Protein AF-A0A950C6I7-F1 (afdb_monomer_lite)

pLDDT: mean 88.73, std 6.65, range [66.88, 95.31]

Sequence (60 aa):
VAELAGMHGGAVATAAMVYFWARVVHAVAYTLAIPWLRTAGFTVGAVMYLWIGCEILRAV

Secondary structure (DSSP, 8-state):
-TGGGT---HHHHHHHHHHHHHHHHHHHHHHTT-HHHHHHHHHHHHHHHHHHHHHHHHH-

Foldseek 3Di:
DCVVLVNPDPLLVVLVVQLVVLVVQLVVCVVVVPVVSVVVSVVSNVVSVVVSVVVSVVSD

Radius of gyration: 13.17 Å; chains: 1; bounding box: 32×17×34 Å

Structure (mmCIF, N/CA/C/O backbone):
data_AF-A0A950C6I7-F1
#
_entry.id   AF-A0A950C6I7-F1
#
loop_
_atom_site.gr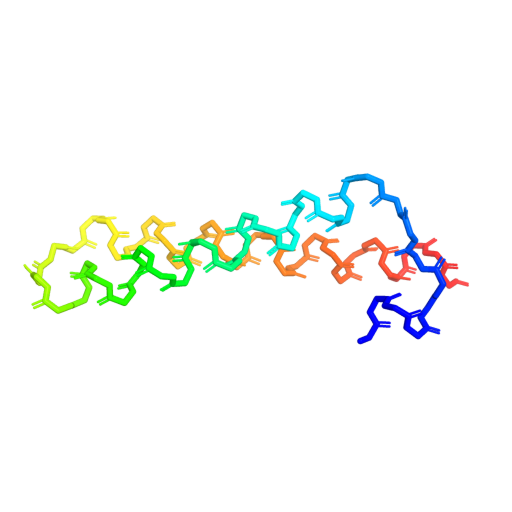oup_PDB
_atom_site.id
_atom_site.type_symbol
_atom_site.label_atom_id
_atom_site.label_alt_id
_atom_site.label_comp_id
_atom_site.label_asym_id
_atom_site.label_entity_id
_atom_site.label_seq_id
_atom_site.pdbx_PDB_ins_code
_atom_site.Cartn_x
_atom_site.Cartn_y
_atom_site.Cartn_z
_atom_site.occupancy
_atom_site.B_iso_or_equiv
_atom_site.auth_seq_id
_atom_site.auth_comp_id
_atom_site.auth_asym_id
_atom_site.auth_atom_id
_atom_site.pdbx_PDB_model_num
ATOM 1 N N . VAL A 1 1 ? 1.776 2.159 -15.694 1.00 66.88 1 VAL A N 1
ATOM 2 C CA . VAL A 1 1 ? 3.132 2.762 -15.649 1.00 66.88 1 VAL A CA 1
ATOM 3 C C . VAL A 1 1 ? 4.210 1.695 -15.778 1.00 66.88 1 VAL A C 1
ATOM 5 O O . VAL A 1 1 ? 4.948 1.779 -16.740 1.00 66.88 1 VAL A O 1
ATOM 8 N N . ALA A 1 2 ? 4.261 0.672 -14.912 1.00 75.50 2 ALA A N 1
ATOM 9 C CA . ALA A 1 2 ? 5.257 -0.409 -15.024 1.00 75.50 2 ALA A CA 1
ATOM 10 C C . ALA A 1 2 ? 5.256 -1.127 -16.395 1.00 75.50 2 ALA A C 1
ATOM 12 O O . ALA A 1 2 ? 6.316 -1.298 -16.983 1.00 75.50 2 ALA A O 1
ATOM 13 N N . GLU A 1 3 ? 4.073 -1.438 -16.941 1.00 80.75 3 GLU A N 1
ATOM 14 C CA . GLU A 1 3 ? 3.912 -2.009 -18.295 1.00 80.75 3 GLU A CA 1
ATOM 15 C C . GLU A 1 3 ? 4.540 -1.122 -19.386 1.00 80.75 3 GLU A C 1
ATOM 17 O O . GLU A 1 3 ? 5.266 -1.588 -20.255 1.00 80.75 3 GLU A O 1
ATOM 22 N N . LEU A 1 4 ? 4.312 0.195 -19.304 1.00 77.56 4 LEU A N 1
ATOM 23 C CA . LEU A 1 4 ? 4.841 1.171 -20.265 1.00 77.56 4 LEU A CA 1
ATOM 24 C C . LEU A 1 4 ? 6.362 1.340 -20.143 1.00 77.56 4 LEU A C 1
ATOM 26 O O . LEU A 1 4 ? 7.004 1.756 -21.100 1.00 77.56 4 LEU A O 1
ATOM 30 N N . ALA A 1 5 ? 6.929 1.018 -18.978 1.00 78.00 5 ALA A N 1
ATOM 31 C CA . ALA A 1 5 ? 8.367 1.004 -18.729 1.00 78.00 5 ALA A CA 1
ATOM 32 C C . ALA A 1 5 ? 9.035 -0.324 -19.148 1.00 78.00 5 ALA A C 1
ATOM 34 O O . ALA A 1 5 ? 10.219 -0.514 -18.885 1.00 78.00 5 ALA A O 1
ATOM 35 N N . GLY A 1 6 ? 8.296 -1.261 -19.763 1.00 75.00 6 GLY A N 1
ATOM 36 C CA . GLY A 1 6 ? 8.827 -2.554 -20.214 1.00 75.00 6 GLY A CA 1
ATOM 37 C C . GLY A 1 6 ? 9.224 -3.506 -19.078 1.00 75.00 6 GLY A C 1
ATOM 38 O O . GLY A 1 6 ? 9.995 -4.443 -19.287 1.00 75.00 6 GLY A O 1
ATOM 39 N N . MET A 1 7 ? 8.740 -3.267 -17.854 1.00 76.88 7 MET A N 1
ATOM 40 C CA . MET A 1 7 ? 9.127 -4.051 -16.684 1.00 76.88 7 MET A CA 1
ATOM 41 C C . MET A 1 7 ? 8.239 -5.280 -16.506 1.00 76.88 7 MET A C 1
ATOM 43 O O . MET A 1 7 ? 7.178 -5.217 -15.890 1.00 76.88 7 MET A O 1
ATOM 47 N N . HIS A 1 8 ? 8.708 -6.417 -17.023 1.00 72.25 8 HIS A N 1
ATOM 48 C CA . HIS A 1 8 ? 7.974 -7.692 -17.025 1.00 72.25 8 HIS A CA 1
ATOM 49 C C . HIS A 1 8 ? 8.543 -8.706 -16.011 1.00 72.25 8 HIS A C 1
ATOM 51 O O . HIS A 1 8 ? 8.434 -9.920 -16.184 1.00 72.25 8 HIS A O 1
ATOM 57 N N . GLY A 1 9 ? 9.208 -8.222 -14.958 1.00 81.06 9 GLY A N 1
ATOM 58 C CA . GLY A 1 9 ? 9.853 -9.074 -13.961 1.00 81.06 9 GLY A CA 1
ATOM 59 C C . GLY A 1 9 ? 8.845 -9.796 -13.063 1.00 81.06 9 GLY A C 1
ATOM 60 O O . GLY A 1 9 ? 7.879 -9.196 -12.591 1.00 81.06 9 GLY A O 1
ATOM 61 N N . GLY A 1 10 ? 9.116 -11.066 -12.741 1.00 85.94 10 GLY A N 1
ATOM 62 C CA . GLY A 1 10 ? 8.281 -11.848 -11.817 1.00 85.94 10 GLY A CA 1
ATOM 63 C C . GLY A 1 10 ? 8.091 -11.174 -10.451 1.00 85.94 10 GLY A C 1
ATOM 64 O O . GLY A 1 10 ? 7.015 -11.264 -9.872 1.00 85.94 10 GLY A O 1
ATOM 65 N N . ALA A 1 11 ? 9.089 -10.420 -9.977 1.00 87.00 11 ALA A N 1
ATOM 66 C CA . ALA A 1 11 ? 9.000 -9.635 -8.744 1.00 87.00 11 ALA A CA 1
ATOM 67 C C . ALA A 1 11 ? 8.012 -8.452 -8.836 1.00 87.00 11 ALA A C 1
ATOM 69 O O . ALA A 1 11 ? 7.310 -8.157 -7.874 1.00 87.00 11 ALA A O 1
ATOM 70 N N . VAL A 1 12 ? 7.915 -7.790 -9.995 1.00 89.62 12 VAL A N 1
ATOM 71 C CA . VAL A 1 12 ? 6.957 -6.689 -10.212 1.00 89.62 12 VAL A CA 1
ATOM 72 C C . VAL A 1 12 ? 5.533 -7.241 -10.270 1.00 89.62 12 VAL A C 1
ATOM 74 O O . VAL A 1 12 ? 4.622 -6.666 -9.675 1.00 89.62 12 VAL A O 1
ATOM 77 N N . ALA A 1 13 ? 5.348 -8.393 -10.920 1.00 90.25 13 ALA A N 1
ATOM 78 C CA . ALA A 1 13 ? 4.062 -9.078 -10.976 1.00 90.25 13 ALA A CA 1
ATOM 79 C C . ALA A 1 13 ? 3.583 -9.515 -9.579 1.00 90.25 13 ALA A C 1
ATOM 81 O O . ALA A 1 13 ? 2.432 -9.268 -9.215 1.00 90.25 13 ALA A O 1
ATOM 82 N N . THR A 1 14 ? 4.459 -10.107 -8.759 1.00 91.50 14 THR A N 1
ATOM 83 C CA . THR A 1 14 ? 4.103 -10.493 -7.384 1.00 91.50 14 THR A CA 1
ATOM 84 C C . THR A 1 14 ? 3.834 -9.276 -6.503 1.00 91.50 14 THR A C 1
ATOM 86 O O . THR A 1 14 ? 2.840 -9.271 -5.777 1.00 91.50 14 THR A O 1
ATOM 89 N N . ALA A 1 15 ? 4.638 -8.213 -6.605 1.00 91.38 15 ALA A N 1
ATOM 90 C CA . ALA A 1 15 ? 4.408 -6.964 -5.882 1.00 91.38 15 ALA A CA 1
ATOM 91 C C . ALA A 1 15 ? 3.055 -6.324 -6.244 1.00 91.38 15 ALA A C 1
ATOM 93 O O . ALA A 1 15 ? 2.320 -5.884 -5.357 1.00 91.38 15 ALA A O 1
ATOM 94 N N . ALA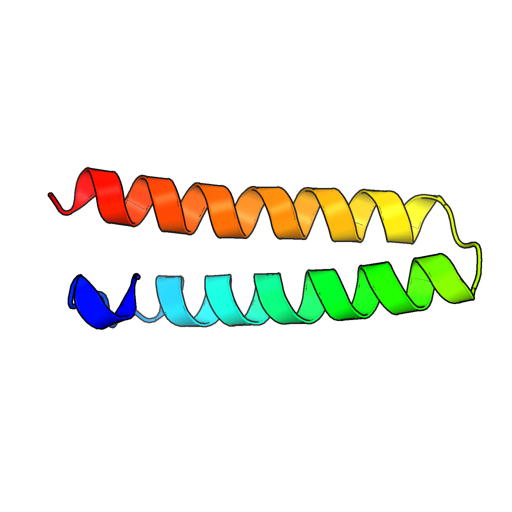 A 1 16 ? 2.680 -6.330 -7.528 1.00 91.81 16 ALA A N 1
ATOM 95 C CA . ALA A 1 16 ? 1.387 -5.830 -7.994 1.00 91.81 16 ALA A CA 1
ATOM 96 C C . ALA A 1 16 ? 0.213 -6.667 -7.457 1.00 91.81 16 ALA A C 1
ATOM 98 O O . ALA A 1 16 ? -0.795 -6.107 -7.017 1.00 91.81 16 ALA A O 1
ATOM 99 N N . MET A 1 17 ? 0.354 -7.996 -7.422 1.00 94.25 17 MET A N 1
ATOM 100 C CA . MET A 1 17 ? -0.651 -8.891 -6.840 1.00 94.25 17 MET A CA 1
ATOM 101 C C . MET A 1 17 ? -0.817 -8.661 -5.335 1.00 94.25 17 MET A C 1
ATOM 103 O O . MET A 1 17 ? -1.942 -8.548 -4.846 1.00 94.25 17 MET A O 1
ATOM 107 N N . VAL A 1 18 ? 0.286 -8.537 -4.592 1.00 94.62 18 VAL A N 1
ATOM 108 C CA . VAL A 1 18 ? 0.249 -8.242 -3.150 1.00 94.62 18 VAL A CA 1
ATOM 109 C C . VAL A 1 18 ? -0.377 -6.873 -2.894 1.00 94.62 18 VAL A C 1
ATOM 111 O O . VAL A 1 18 ? -1.220 -6.753 -2.007 1.00 94.62 18 VAL A O 1
ATOM 114 N N . TYR A 1 19 ? -0.032 -5.853 -3.687 1.00 93.88 19 TYR A N 1
ATOM 115 C CA . TYR A 1 19 ? -0.663 -4.534 -3.611 1.00 93.88 19 TYR A CA 1
ATOM 116 C C . TYR A 1 19 ? -2.184 -4.618 -3.790 1.00 93.88 19 TYR A C 1
ATOM 118 O O . TYR A 1 19 ? -2.931 -4.054 -2.987 1.00 93.88 19 TYR A O 1
ATOM 126 N N . PHE A 1 20 ? -2.641 -5.349 -4.811 1.00 94.69 20 PHE A N 1
ATOM 127 C CA . PHE A 1 20 ? -4.063 -5.548 -5.078 1.00 94.69 20 PHE A CA 1
ATOM 128 C C . PHE A 1 20 ? -4.776 -6.172 -3.874 1.00 94.69 20 PHE A C 1
ATOM 130 O O . PHE A 1 20 ? -5.728 -5.594 -3.343 1.00 94.69 20 PHE A O 1
ATOM 137 N N . TRP A 1 21 ? -4.275 -7.303 -3.375 1.00 94.75 21 TRP A N 1
ATOM 138 C CA . TRP A 1 21 ? -4.891 -7.987 -2.240 1.00 94.75 21 TRP A CA 1
ATOM 139 C C . TRP A 1 21 ? -4.808 -7.187 -0.938 1.00 94.75 21 TRP A C 1
ATOM 141 O O . TRP A 1 21 ? -5.761 -7.200 -0.162 1.00 94.75 21 TRP A O 1
ATOM 151 N N . ALA A 1 22 ? -3.741 -6.417 -0.713 1.00 94.19 22 ALA A N 1
ATOM 152 C CA . ALA A 1 22 ? -3.639 -5.524 0.439 1.00 94.19 22 ALA A CA 1
ATOM 153 C C . ALA A 1 22 ? -4.763 -4.470 0.454 1.00 94.19 22 ALA A C 1
ATOM 155 O O . ALA A 1 22 ? -5.313 -4.172 1.517 1.00 94.19 22 ALA A O 1
ATOM 156 N N . ARG A 1 23 ? -5.173 -3.949 -0.714 1.00 92.81 23 ARG A N 1
ATOM 157 C CA . ARG A 1 23 ? -6.327 -3.038 -0.830 1.00 92.81 23 ARG A CA 1
ATOM 158 C C . ARG A 1 23 ? -7.654 -3.741 -0.568 1.00 92.81 23 ARG A C 1
ATOM 160 O O . ARG A 1 23 ? -8.493 -3.170 0.126 1.00 92.81 23 ARG A O 1
ATOM 167 N N . VAL A 1 24 ? -7.822 -4.970 -1.056 1.00 95.31 24 VAL A N 1
ATOM 168 C CA . VAL A 1 24 ? -9.017 -5.784 -0.775 1.00 95.31 24 VAL A CA 1
ATOM 169 C C . VAL A 1 24 ? -9.142 -6.049 0.728 1.00 95.31 24 VAL A C 1
ATOM 171 O O . VAL A 1 24 ? -10.184 -5.763 1.315 1.00 95.31 24 VAL A O 1
ATOM 174 N N . VAL A 1 25 ? -8.067 -6.502 1.382 1.00 93.94 25 VAL A N 1
ATOM 175 C CA . VAL A 1 25 ? -8.042 -6.732 2.836 1.00 93.94 25 VAL A CA 1
ATOM 176 C C . VAL A 1 25 ? -8.309 -5.438 3.601 1.00 93.94 25 VAL A C 1
ATOM 178 O O . VAL A 1 25 ? -9.093 -5.446 4.546 1.00 93.94 25 VAL A O 1
ATOM 181 N N . HIS A 1 26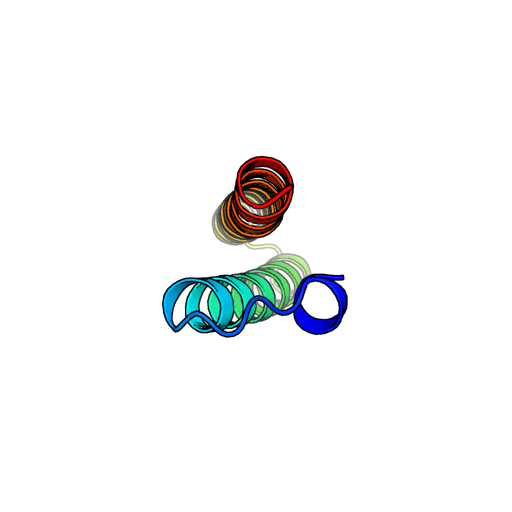 ? -7.713 -4.316 3.189 1.00 91.94 26 HIS A N 1
ATOM 182 C CA . HIS A 1 26 ? -7.964 -3.021 3.817 1.00 91.94 26 HIS A CA 1
ATOM 183 C C . HIS A 1 26 ? -9.438 -2.608 3.716 1.00 91.94 26 HIS A C 1
ATOM 185 O O . HIS A 1 26 ? -10.004 -2.166 4.713 1.00 91.94 26 HIS A O 1
ATOM 191 N N . ALA A 1 27 ? -10.066 -2.779 2.547 1.00 93.56 27 ALA A N 1
ATOM 192 C CA . ALA A 1 27 ? -11.479 -2.469 2.342 1.00 93.56 27 ALA A CA 1
ATOM 193 C C . ALA A 1 27 ? -12.381 -3.344 3.227 1.00 93.56 27 ALA A C 1
ATOM 195 O O . ALA A 1 27 ? -13.229 -2.819 3.945 1.00 93.56 27 ALA A O 1
ATOM 196 N N . VAL A 1 28 ? -12.144 -4.659 3.259 1.00 94.31 28 VAL A N 1
ATOM 197 C CA . VAL A 1 28 ? -12.897 -5.591 4.115 1.00 94.31 28 VAL A CA 1
ATOM 198 C C . VAL A 1 28 ? -12.709 -5.248 5.598 1.00 94.31 28 VAL A C 1
ATOM 200 O O . VAL A 1 28 ? -13.681 -5.132 6.344 1.00 94.31 28 VAL A O 1
ATOM 203 N N . ALA A 1 29 ? -11.477 -4.994 6.036 1.00 93.12 29 ALA A N 1
ATOM 204 C CA . ALA A 1 29 ? -11.183 -4.604 7.413 1.00 93.12 29 ALA A CA 1
ATOM 205 C C . ALA A 1 29 ? -11.820 -3.263 7.800 1.00 93.12 29 ALA A C 1
ATOM 207 O O . ALA A 1 29 ? -12.238 -3.090 8.946 1.00 93.12 29 ALA A O 1
ATOM 208 N N . TYR A 1 30 ? -11.920 -2.327 6.851 1.00 90.88 30 TYR A N 1
ATOM 209 C CA . TYR A 1 30 ? -12.633 -1.069 7.037 1.00 90.88 30 TYR A CA 1
ATOM 210 C C . TYR A 1 30 ? -14.132 -1.314 7.249 1.00 90.88 30 TYR A C 1
ATOM 212 O O . TYR A 1 30 ? -1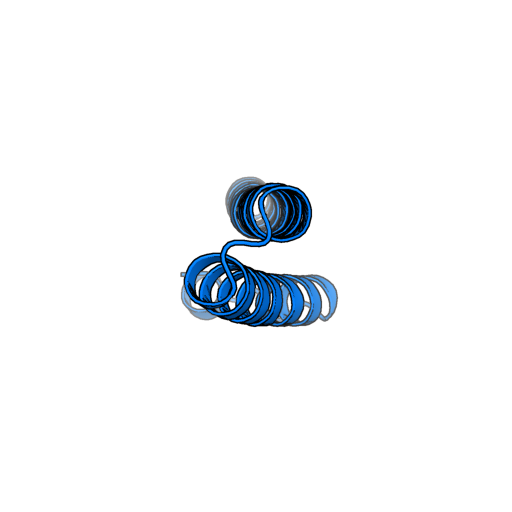4.701 -0.758 8.184 1.00 90.88 30 TYR A O 1
ATOM 220 N N . THR A 1 31 ? -14.752 -2.195 6.453 1.00 92.00 31 THR A N 1
ATOM 221 C CA . THR A 1 31 ? -16.180 -2.536 6.605 1.00 92.00 31 THR A CA 1
ATOM 222 C C . THR A 1 31 ? -16.494 -3.284 7.900 1.00 92.00 31 THR A C 1
ATOM 224 O O . THR A 1 31 ? -17.539 -3.055 8.496 1.00 92.00 31 THR A O 1
ATOM 227 N N . LEU A 1 32 ? -15.578 -4.135 8.369 1.00 92.06 32 LEU A N 1
ATOM 228 C CA . LEU A 1 32 ? -15.734 -4.910 9.604 1.00 92.06 32 LEU A CA 1
ATOM 229 C C . LEU A 1 32 ? -15.242 -4.160 10.854 1.00 92.06 32 LEU A C 1
ATOM 231 O O . LEU A 1 32 ? -15.228 -4.730 11.941 1.00 92.06 32 LEU A O 1
ATOM 235 N N . ALA A 1 33 ? -14.810 -2.902 10.705 1.00 90.69 33 ALA A N 1
ATOM 236 C CA . ALA A 1 33 ? -14.250 -2.078 11.774 1.00 90.69 33 ALA A CA 1
ATOM 237 C C . ALA A 1 33 ? -13.099 -2.755 12.552 1.00 90.69 33 ALA A C 1
ATOM 239 O O . ALA A 1 33 ? -12.966 -2.559 13.757 1.00 90.69 33 ALA A O 1
ATOM 240 N N . ILE A 1 34 ? -12.236 -3.522 11.868 1.00 92.12 34 ILE A N 1
ATOM 241 C CA . ILE A 1 34 ? -11.065 -4.187 12.467 1.00 92.12 34 ILE A CA 1
ATOM 242 C C . ILE A 1 34 ? -9.841 -3.261 12.327 1.00 92.12 34 ILE A C 1
ATOM 244 O O . ILE A 1 34 ? -9.219 -3.212 11.258 1.00 92.12 34 ILE A O 1
ATOM 248 N N . PRO A 1 35 ? -9.448 -2.513 13.379 1.00 85.62 35 PRO A N 1
ATOM 249 C CA . PRO A 1 35 ? -8.487 -1.417 13.246 1.00 85.62 35 PRO A CA 1
ATOM 250 C C . PRO A 1 35 ? -7.07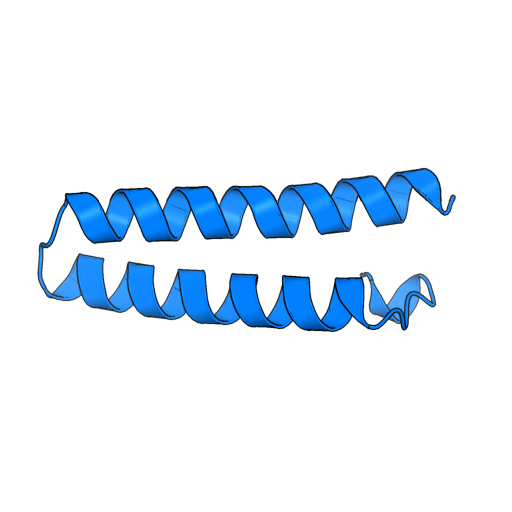3 -1.886 12.876 1.00 85.62 35 PRO A C 1
ATOM 252 O O . PRO A 1 35 ? -6.410 -1.222 12.081 1.00 85.62 35 PRO A O 1
ATOM 255 N N . TRP A 1 36 ? -6.630 -3.035 13.393 1.00 87.75 36 TRP A N 1
ATOM 256 C CA . TRP A 1 36 ? -5.282 -3.569 13.159 1.00 87.75 36 TRP A CA 1
ATOM 257 C C . TRP A 1 36 ? -5.083 -4.112 11.740 1.00 87.75 36 TRP A C 1
ATOM 259 O O . TRP A 1 36 ? -4.057 -3.864 11.112 1.00 87.75 36 TRP A O 1
ATOM 269 N N . LEU A 1 37 ? -6.080 -4.813 11.190 1.00 88.62 37 LEU A N 1
ATOM 270 C CA . LEU A 1 37 ? -6.008 -5.300 9.807 1.00 88.62 37 LEU A CA 1
ATOM 271 C C . LEU A 1 37 ? -6.042 -4.142 8.807 1.00 88.62 37 LEU A C 1
ATOM 273 O O . LEU A 1 37 ? -5.383 -4.195 7.771 1.00 88.62 37 LEU A O 1
ATOM 277 N N . ARG A 1 38 ? -6.777 -3.073 9.129 1.00 88.69 38 ARG A N 1
ATOM 278 C CA . ARG A 1 38 ? -6.813 -1.863 8.310 1.00 88.69 38 ARG A CA 1
ATOM 279 C C . ARG A 1 38 ? -5.429 -1.220 8.220 1.00 88.69 38 ARG A C 1
ATOM 281 O O . ARG A 1 38 ? -4.985 -0.899 7.118 1.00 88.69 38 ARG A O 1
ATOM 288 N N . THR A 1 39 ? -4.736 -1.040 9.346 1.00 91.50 39 THR A N 1
ATOM 289 C CA . THR A 1 39 ? -3.392 -0.443 9.335 1.00 91.50 39 THR A CA 1
ATOM 290 C C . THR A 1 39 ? -2.395 -1.341 8.611 1.00 91.50 39 THR A C 1
ATOM 292 O O . THR A 1 39 ? -1.677 -0.840 7.753 1.00 91.50 39 THR A O 1
ATOM 295 N N . ALA A 1 40 ? -2.428 -2.656 8.846 1.00 91.94 40 ALA A N 1
ATOM 296 C CA . ALA A 1 40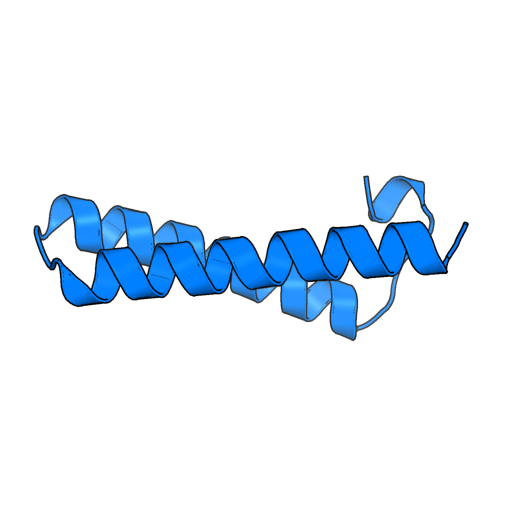 ? -1.585 -3.616 8.134 1.00 91.94 40 ALA A CA 1
ATOM 297 C C . ALA A 1 40 ? -1.831 -3.617 6.611 1.00 91.94 40 ALA A C 1
ATOM 299 O O . ALA A 1 40 ? -0.889 -3.552 5.825 1.00 91.94 40 ALA A O 1
ATOM 300 N N . GLY A 1 41 ? -3.092 -3.626 6.165 1.00 90.38 41 GLY A N 1
ATOM 301 C CA . GLY A 1 41 ? -3.423 -3.568 4.737 1.00 90.38 41 GLY A CA 1
ATOM 302 C C . GLY A 1 41 ? -2.979 -2.258 4.078 1.00 90.38 41 GLY A C 1
ATOM 303 O O . GLY A 1 41 ? -2.518 -2.255 2.936 1.00 90.38 41 GLY A O 1
ATOM 304 N N . PHE A 1 42 ? -3.051 -1.138 4.807 1.00 91.81 42 PHE A N 1
ATOM 305 C CA . PHE A 1 42 ? -2.558 0.146 4.310 1.00 91.81 42 PHE A CA 1
ATOM 306 C C . PHE A 1 42 ? -1.033 0.167 4.186 1.00 91.81 42 PHE A C 1
ATOM 308 O O . PHE A 1 42 ? -0.519 0.585 3.150 1.00 91.81 42 PHE A O 1
ATOM 315 N N . THR A 1 43 ? -0.311 -0.293 5.211 1.00 94.94 43 THR A N 1
ATOM 316 C CA . THR A 1 43 ? 1.156 -0.277 5.220 1.00 94.94 43 THR A CA 1
ATOM 317 C C . THR A 1 43 ? 1.733 -1.217 4.170 1.00 94.94 43 THR A C 1
ATOM 319 O O . THR A 1 43 ? 2.593 -0.797 3.402 1.00 94.94 43 THR A O 1
ATOM 322 N N . VAL A 1 44 ? 1.217 -2.445 4.054 1.00 94.56 44 VAL A N 1
ATOM 323 C CA . VAL A 1 44 ? 1.656 -3.404 3.025 1.00 94.56 44 VAL A CA 1
ATOM 324 C C . VAL A 1 44 ? 1.398 -2.856 1.621 1.00 94.56 44 VAL A C 1
ATOM 326 O O . VAL A 1 44 ? 2.283 -2.902 0.765 1.00 94.56 44 VAL A O 1
ATOM 329 N N . GLY A 1 45 ? 0.215 -2.277 1.386 1.00 92.69 45 GLY A N 1
ATOM 330 C CA . GLY A 1 45 ? -0.099 -1.637 0.109 1.00 92.69 45 GLY A CA 1
ATOM 331 C C . GLY A 1 45 ? 0.831 -0.458 -0.204 1.00 92.69 45 GLY A C 1
ATOM 332 O O . GLY A 1 45 ? 1.319 -0.335 -1.326 1.00 92.69 45 GLY A O 1
ATOM 333 N N . ALA A 1 46 ? 1.122 0.393 0.781 1.00 93.44 46 ALA A N 1
ATOM 334 C CA . ALA A 1 46 ? 2.042 1.513 0.605 1.00 93.44 46 ALA A CA 1
ATOM 335 C C . ALA A 1 46 ? 3.461 1.035 0.253 1.00 93.44 46 ALA A C 1
ATOM 337 O O . ALA A 1 46 ? 4.054 1.545 -0.695 1.00 93.44 46 ALA A O 1
ATOM 338 N N . VAL A 1 47 ? 3.972 0.017 0.952 1.00 95.06 47 VAL A N 1
ATOM 339 C CA . VAL A 1 47 ? 5.308 -0.544 0.703 1.00 95.06 47 VAL A CA 1
ATOM 340 C C . VAL A 1 47 ? 5.424 -1.109 -0.713 1.00 95.06 47 VAL A C 1
ATOM 342 O O . VAL A 1 47 ? 6.400 -0.808 -1.394 1.00 95.06 47 VAL A O 1
ATOM 345 N N . MET A 1 48 ? 4.431 -1.866 -1.197 1.00 93.62 48 MET A N 1
ATOM 346 C CA . MET A 1 48 ? 4.519 -2.447 -2.544 1.00 93.62 48 MET A CA 1
ATOM 347 C C . MET A 1 48 ? 4.480 -1.410 -3.661 1.00 93.62 48 MET A C 1
ATOM 349 O O . MET A 1 48 ? 5.285 -1.493 -4.585 1.00 93.62 48 MET A O 1
ATOM 353 N N . TYR A 1 49 ? 3.585 -0.420 -3.596 1.00 91.19 49 TYR A N 1
ATOM 354 C CA . TYR A 1 49 ? 3.548 0.603 -4.644 1.00 91.19 49 TYR A CA 1
ATOM 355 C C . TYR A 1 49 ? 4.817 1.471 -4.637 1.00 91.19 49 TYR A C 1
ATOM 357 O O . TYR A 1 49 ? 5.343 1.790 -5.703 1.00 91.19 49 TYR A O 1
ATOM 365 N N . LEU A 1 50 ? 5.348 1.802 -3.453 1.00 94.06 50 LEU A N 1
ATOM 366 C CA . LEU A 1 50 ? 6.620 2.520 -3.335 1.00 94.06 50 LEU A CA 1
ATOM 367 C C . LEU A 1 50 ? 7.787 1.705 -3.893 1.00 94.06 50 LEU A C 1
ATOM 369 O O . LEU A 1 50 ? 8.602 2.254 -4.625 1.00 94.06 50 LEU A O 1
ATOM 373 N N . TRP A 1 51 ? 7.849 0.402 -3.607 1.00 93.19 51 TRP A N 1
ATOM 374 C CA . TRP A 1 51 ? 8.890 -0.463 -4.156 1.00 93.19 51 TRP A CA 1
ATOM 375 C C . TRP A 1 51 ? 8.818 -0.533 -5.685 1.00 93.19 51 TRP A C 1
ATOM 377 O O . TRP A 1 51 ? 9.831 -0.306 -6.344 1.00 93.19 51 TRP A O 1
ATOM 387 N N . ILE A 1 52 ? 7.633 -0.749 -6.265 1.00 90.50 52 ILE A N 1
ATOM 388 C CA . ILE A 1 52 ? 7.460 -0.721 -7.726 1.00 90.50 52 ILE A CA 1
ATOM 389 C C . ILE A 1 52 ? 7.922 0.631 -8.295 1.00 90.50 52 ILE A C 1
ATOM 391 O O . ILE A 1 52 ? 8.607 0.662 -9.313 1.00 90.50 52 ILE A O 1
ATOM 395 N N . GLY A 1 53 ? 7.604 1.743 -7.624 1.00 90.25 53 GLY A N 1
ATOM 396 C CA . GLY A 1 53 ? 8.082 3.076 -7.999 1.00 90.25 53 GLY A CA 1
ATOM 397 C C . GLY A 1 53 ? 9.609 3.205 -7.972 1.00 90.25 53 GLY A C 1
ATOM 398 O O . GLY A 1 53 ? 10.195 3.683 -8.940 1.00 90.25 53 GLY A O 1
ATOM 399 N N . CYS A 1 54 ? 10.263 2.739 -6.907 1.00 90.62 54 CYS A N 1
ATOM 400 C CA . CYS A 1 54 ? 11.724 2.718 -6.802 1.00 90.62 54 CYS A CA 1
ATOM 401 C C . CYS A 1 54 ? 12.372 1.851 -7.885 1.00 90.62 54 CYS A C 1
ATOM 403 O O . CYS A 1 54 ? 13.410 2.224 -8.422 1.00 90.62 54 CYS A O 1
ATOM 405 N N . GLU A 1 55 ? 11.763 0.717 -8.226 1.00 88.25 55 GLU A N 1
ATOM 406 C CA . GLU A 1 55 ? 12.272 -0.158 -9.281 1.00 88.25 55 GLU A CA 1
ATOM 407 C C . GLU A 1 55 ? 12.169 0.509 -10.659 1.00 88.25 55 GLU A C 1
ATOM 409 O O . GLU A 1 55 ? 13.115 0.440 -11.437 1.00 88.25 55 GLU A O 1
ATOM 414 N N . ILE A 1 56 ? 11.076 1.237 -10.930 1.00 87.81 56 ILE A N 1
ATOM 415 C CA . ILE A 1 56 ? 10.942 2.048 -12.152 1.00 87.81 56 ILE A CA 1
ATOM 416 C C . ILE A 1 56 ? 12.049 3.106 -12.209 1.00 87.81 56 ILE A C 1
ATOM 418 O O . ILE A 1 56 ? 12.690 3.262 -13.242 1.00 87.81 56 ILE A O 1
ATOM 422 N N . LEU A 1 57 ? 12.294 3.817 -11.105 1.00 88.88 57 LEU A N 1
ATOM 423 C CA . LEU A 1 57 ? 13.319 4.864 -11.042 1.00 88.88 57 LEU A CA 1
ATOM 424 C C . LEU A 1 57 ? 14.743 4.322 -11.197 1.00 88.88 57 LEU A C 1
ATOM 426 O O . LEU A 1 57 ? 15.600 5.026 -11.708 1.00 88.88 57 LEU A O 1
ATOM 430 N N . ARG A 1 58 ? 15.002 3.088 -10.755 1.00 84.56 58 ARG A N 1
ATOM 431 C CA . ARG A 1 58 ? 16.299 2.413 -10.911 1.00 84.56 58 ARG A CA 1
ATOM 432 C C . ARG A 1 58 ? 16.535 1.917 -12.343 1.00 84.56 58 ARG A C 1
ATOM 434 O O . ARG A 1 58 ? 17.676 1.645 -12.708 1.00 84.56 58 ARG A O 1
ATOM 441 N N . ALA A 1 59 ? 15.463 1.720 -13.108 1.00 77.56 59 ALA A N 1
ATOM 442 C CA . ALA A 1 59 ? 15.506 1.220 -14.479 1.00 77.56 59 ALA A CA 1
ATOM 443 C C . ALA A 1 59 ? 15.653 2.329 -15.542 1.00 77.56 59 ALA A C 1
ATOM 445 O O . ALA A 1 59 ? 15.947 2.004 -16.692 1.00 77.56 59 ALA A O 1
ATOM 446 N N . VAL A 1 60 ? 15.442 3.598 -15.168 1.00 75.62 60 VAL A N 1
ATOM 447 C CA . VAL A 1 60 ? 15.675 4.802 -15.994 1.00 75.62 60 VAL A CA 1
ATOM 448 C C . VAL A 1 60 ? 17.100 5.301 -15.794 1.00 75.62 60 VAL A C 1
ATOM 450 O O . VAL A 1 60 ? 17.734 5.645 -16.815 1.00 75.62 60 VAL A O 1
#